Protein AF-A0A177IP67-F1 (afdb_monomer_lite)

Sequence (99 aa):
MTYSAHAQSTLTDTSWWDSTFKIGLIIAIILGLFIGQGIMGKMGGAIIVVVVWCLIYWPLFFIGGIIGTAAESYADNQSEQTEIPTHSDPAFMPSYESP

Radius of gyration: 28.3 Å; chains: 1; bounding box: 76×19×83 Å

Foldseek 3Di:
DDPPPDVQPCLNPPVNLVVVLVVLLVVLLVQQLVQADDPVSSVVRSVVSNVVSVVVSVVVNVVSNVVSVVVVVVVVVVVVVVPDPPPPPPDDDPDDDDD

Structure (mmCIF, N/CA/C/O backbone):
data_AF-A0A177IP67-F1
#
_entry.id   AF-A0A177IP67-F1
#
loop_
_atom_site.group_PDB
_atom_site.id
_atom_site.type_symbol
_atom_site.label_atom_id
_atom_site.label_alt_id
_atom_site.label_comp_id
_atom_site.label_asym_id
_atom_site.label_entity_id
_atom_site.label_seq_id
_atom_site.pdbx_PDB_ins_code
_atom_site.Cartn_x
_atom_site.Cartn_y
_atom_site.Cartn_z
_atom_site.occupancy
_atom_site.B_iso_or_equiv
_atom_site.auth_seq_id
_atom_site.auth_comp_id
_atom_site.auth_asym_id
_atom_site.auth_atom_id
_atom_site.pdbx_PDB_model_num
ATOM 1 N N . MET A 1 1 ? 33.936 -12.514 -15.181 1.00 40.25 1 MET A N 1
ATOM 2 C CA . MET A 1 1 ? 32.562 -12.216 -14.728 1.00 40.25 1 MET A CA 1
ATOM 3 C C . MET A 1 1 ? 32.469 -10.715 -14.554 1.00 40.25 1 MET A C 1
ATOM 5 O O . MET A 1 1 ? 32.775 -10.185 -13.495 1.00 40.25 1 MET A O 1
ATOM 9 N N . THR A 1 2 ? 32.215 -10.031 -15.660 1.00 38.09 2 THR A N 1
ATOM 10 C CA . THR A 1 2 ? 32.116 -8.577 -15.752 1.00 38.09 2 THR A CA 1
ATOM 11 C C . THR A 1 2 ? 30.689 -8.204 -15.375 1.00 38.09 2 THR A C 1
ATOM 13 O O . THR A 1 2 ? 29.753 -8.539 -16.091 1.00 38.09 2 THR A O 1
ATOM 16 N N . TYR A 1 3 ? 30.522 -7.575 -14.214 1.00 45.66 3 TYR A N 1
ATOM 17 C CA . TYR A 1 3 ? 29.266 -6.959 -13.804 1.00 45.66 3 TYR A CA 1
ATOM 18 C C . TYR A 1 3 ? 29.075 -5.685 -14.636 1.00 45.66 3 TYR A C 1
ATOM 20 O O . TYR A 1 3 ? 29.461 -4.600 -14.208 1.00 45.66 3 TYR A O 1
ATOM 28 N N . SER A 1 4 ? 28.526 -5.799 -15.847 1.00 46.03 4 SER A N 1
ATOM 29 C CA . SER A 1 4 ? 27.881 -4.653 -16.485 1.00 46.03 4 SER A CA 1
ATOM 30 C C . SER A 1 4 ? 26.561 -4.464 -15.755 1.00 46.03 4 SER A C 1
ATOM 32 O O . SER A 1 4 ? 25.599 -5.194 -15.985 1.00 46.03 4 SER A O 1
ATOM 34 N N . ALA A 1 5 ? 26.583 -3.558 -14.779 1.00 45.72 5 ALA A N 1
ATOM 35 C CA . ALA A 1 5 ? 25.415 -3.100 -14.061 1.00 45.72 5 ALA A CA 1
ATOM 36 C C . ALA A 1 5 ? 24.390 -2.603 -15.085 1.00 45.72 5 ALA A C 1
ATOM 38 O O . ALA A 1 5 ? 24.461 -1.466 -15.546 1.00 45.72 5 ALA A O 1
ATOM 39 N N . HIS A 1 6 ? 23.457 -3.484 -15.455 1.00 46.16 6 HIS A N 1
ATOM 40 C CA . HIS A 1 6 ? 22.161 -3.066 -15.946 1.00 46.16 6 HIS A CA 1
ATOM 41 C C . HIS A 1 6 ? 21.682 -2.031 -14.936 1.00 46.16 6 HIS A C 1
ATOM 43 O O . HIS A 1 6 ? 21.515 -2.340 -13.754 1.00 46.16 6 HIS A O 1
ATOM 49 N N . ALA A 1 7 ? 21.514 -0.794 -15.390 1.00 47.53 7 ALA A N 1
ATOM 50 C CA . ALA A 1 7 ? 20.645 0.157 -14.732 1.00 47.53 7 ALA A CA 1
ATOM 51 C C . ALA A 1 7 ? 19.230 -0.425 -14.837 1.00 47.53 7 ALA A C 1
ATOM 53 O O . ALA A 1 7 ? 18.433 -0.006 -15.669 1.00 47.53 7 ALA A O 1
ATOM 54 N N . GLN A 1 8 ? 18.968 -1.481 -14.065 1.00 48.16 8 GLN A N 1
ATOM 55 C CA . GLN A 1 8 ? 17.649 -2.038 -13.879 1.00 48.16 8 GLN A CA 1
ATOM 56 C C . GLN A 1 8 ? 16.878 -0.896 -13.239 1.00 48.16 8 GLN A C 1
ATOM 58 O O . GLN A 1 8 ? 17.207 -0.432 -12.143 1.00 48.16 8 GLN A O 1
ATOM 63 N N . SER A 1 9 ? 16.008 -0.287 -14.040 1.00 54.06 9 SER A N 1
ATOM 64 C CA . SER A 1 9 ? 15.300 0.908 -13.629 1.00 54.06 9 SER A CA 1
ATOM 65 C C . SER A 1 9 ? 14.543 0.544 -12.362 1.00 54.06 9 SER A C 1
ATOM 67 O O . SER A 1 9 ? 13.811 -0.440 -12.326 1.00 54.06 9 SER A O 1
ATOM 69 N N . THR A 1 10 ? 14.684 1.340 -11.305 1.00 56.62 10 THR A N 1
ATOM 70 C CA . THR A 1 10 ? 13.957 1.132 -10.039 1.00 56.62 10 THR A CA 1
ATOM 71 C C . THR A 1 10 ? 12.437 1.023 -10.261 1.00 56.62 10 THR A C 1
ATOM 73 O O . THR A 1 10 ? 11.707 0.498 -9.427 1.00 56.62 10 THR A O 1
ATOM 76 N N . LEU A 1 11 ? 11.965 1.498 -11.419 1.00 56.25 11 LEU A N 1
ATOM 77 C CA . LEU A 1 11 ? 10.589 1.437 -11.895 1.00 56.25 11 LEU A CA 1
ATOM 78 C C . LEU A 1 11 ? 10.164 0.064 -12.452 1.00 56.25 11 LEU A C 1
ATOM 80 O O . LEU A 1 11 ? 8.968 -0.221 -12.421 1.00 56.25 11 LEU A O 1
ATOM 84 N N . THR A 1 12 ? 11.083 -0.785 -12.922 1.00 56.59 12 THR A N 1
ATOM 85 C CA . THR A 1 12 ? 10.816 -2.174 -13.353 1.00 56.59 12 THR A CA 1
ATOM 86 C C . THR A 1 12 ? 11.189 -3.216 -12.299 1.00 56.59 12 THR A C 1
ATOM 88 O O . THR A 1 12 ? 10.723 -4.355 -12.369 1.00 56.59 12 THR A O 1
ATOM 91 N N . ASP A 1 13 ? 11.939 -2.827 -11.265 1.00 67.00 13 ASP A N 1
ATOM 92 C CA . ASP A 1 13 ? 12.272 -3.696 -10.138 1.00 67.00 13 ASP A CA 1
ATOM 93 C C . ASP A 1 13 ? 11.041 -4.070 -9.302 1.00 67.00 13 ASP A C 1
ATOM 95 O O . ASP A 1 13 ? 10.591 -3.346 -8.406 1.00 67.00 13 ASP A O 1
ATOM 99 N N . THR A 1 14 ? 10.525 -5.277 -9.531 1.00 67.44 14 THR A N 1
ATOM 100 C CA . THR A 1 14 ? 9.412 -5.850 -8.759 1.00 67.44 14 THR A CA 1
ATOM 101 C C . THR A 1 14 ? 9.709 -5.917 -7.259 1.00 67.44 14 THR A C 1
ATOM 103 O O . THR A 1 14 ? 8.792 -5.809 -6.449 1.00 67.44 14 THR A O 1
ATOM 106 N N . SER A 1 15 ? 10.980 -6.053 -6.867 1.00 76.25 15 SER A N 1
ATOM 107 C CA . SER A 1 15 ? 11.422 -6.066 -5.463 1.00 76.25 15 SER A CA 1
ATOM 108 C C . SER A 1 15 ? 11.299 -4.696 -4.780 1.00 76.25 15 SER A C 1
ATOM 110 O O . SER A 1 15 ? 10.995 -4.625 -3.583 1.00 76.25 15 SER A O 1
ATOM 112 N N . TRP A 1 16 ? 11.492 -3.605 -5.529 1.00 78.50 16 TRP A N 1
ATOM 113 C CA . TRP A 1 16 ? 11.325 -2.238 -5.037 1.00 78.50 16 TRP A CA 1
ATOM 114 C C . TRP A 1 16 ? 9.845 -1.903 -4.848 1.00 78.50 16 TRP A C 1
ATOM 116 O O . TRP A 1 16 ? 9.447 -1.394 -3.794 1.00 78.50 16 TRP A O 1
ATOM 126 N N . TRP A 1 17 ? 9.014 -2.262 -5.828 1.00 82.12 17 TRP A N 1
ATOM 127 C CA . TRP A 1 17 ? 7.563 -2.122 -5.734 1.00 82.12 17 TRP A CA 1
ATOM 128 C C . TRP A 1 17 ? 6.984 -2.951 -4.583 1.00 82.12 17 TRP A C 1
ATOM 130 O O . TRP A 1 17 ? 6.208 -2.411 -3.791 1.00 82.12 17 TRP A O 1
ATOM 140 N N . ASP A 1 18 ? 7.409 -4.207 -4.423 1.00 82.06 18 ASP A N 1
ATOM 141 C CA . ASP A 1 18 ? 7.006 -5.075 -3.308 1.00 82.06 18 ASP A CA 1
ATOM 142 C C . ASP A 1 18 ? 7.406 -4.485 -1.943 1.00 82.06 18 ASP A C 1
ATOM 144 O O . ASP A 1 18 ? 6.594 -4.428 -1.014 1.00 82.06 18 ASP A O 1
ATOM 148 N N . SER A 1 19 ? 8.625 -3.952 -1.827 1.00 84.75 19 SER A N 1
ATOM 149 C CA . SER A 1 19 ? 9.081 -3.283 -0.601 1.00 84.75 19 SER A CA 1
ATOM 150 C C . SER A 1 19 ? 8.264 -2.023 -0.298 1.00 84.75 19 SER A C 1
ATOM 152 O O . SER A 1 19 ? 7.835 -1.816 0.840 1.00 84.75 19 SER A O 1
ATOM 154 N N . THR A 1 20 ? 7.983 -1.211 -1.318 1.00 87.06 20 THR A N 1
ATOM 155 C CA . THR A 1 20 ? 7.163 0.005 -1.200 1.00 87.06 20 THR A CA 1
ATOM 156 C C . THR A 1 20 ? 5.732 -0.326 -0.783 1.00 87.06 20 THR A C 1
ATOM 158 O O . THR A 1 20 ? 5.165 0.350 0.081 1.00 87.06 20 THR A O 1
ATOM 161 N N . PHE A 1 21 ? 5.162 -1.407 -1.324 1.00 88.38 21 PHE A N 1
ATOM 162 C CA . PHE A 1 21 ? 3.846 -1.893 -0.924 1.00 88.38 21 PHE A CA 1
ATOM 163 C C . PHE A 1 21 ? 3.820 -2.288 0.552 1.00 88.38 21 PHE A C 1
ATOM 165 O O . PHE A 1 21 ? 2.950 -1.827 1.290 1.00 88.38 21 PHE A O 1
ATOM 172 N N . LYS A 1 22 ? 4.793 -3.093 0.998 1.00 88.44 22 LYS A N 1
ATOM 173 C CA . LYS A 1 22 ? 4.901 -3.554 2.392 1.00 88.44 22 LYS A CA 1
ATOM 174 C C . LYS A 1 22 ? 5.042 -2.392 3.371 1.00 88.44 22 LYS A C 1
ATOM 176 O O . LYS A 1 22 ? 4.327 -2.349 4.370 1.00 88.44 22 LYS A O 1
ATOM 181 N N . ILE A 1 23 ? 5.923 -1.437 3.073 1.00 91.56 23 ILE A N 1
ATOM 182 C CA . ILE A 1 23 ? 6.132 -0.248 3.911 1.00 91.56 23 ILE A CA 1
ATOM 183 C C . ILE A 1 23 ? 4.847 0.583 3.984 1.00 91.56 23 ILE A C 1
ATOM 185 O O . ILE A 1 23 ? 4.395 0.925 5.078 1.00 91.56 23 ILE A O 1
ATOM 189 N N . GLY A 1 24 ? 4.223 0.861 2.839 1.00 89.19 24 GLY A N 1
ATOM 190 C CA . GLY A 1 24 ? 2.977 1.622 2.793 1.00 89.19 24 GLY A CA 1
ATOM 191 C C . GLY A 1 24 ? 1.817 0.925 3.505 1.00 89.19 24 GLY A C 1
ATOM 192 O O . GLY A 1 24 ? 1.050 1.579 4.208 1.00 89.19 24 GLY A O 1
ATOM 193 N N . LEU A 1 25 ? 1.738 -0.404 3.423 1.00 91.69 25 LEU A N 1
ATOM 194 C CA . LEU A 1 25 ? 0.727 -1.204 4.112 1.00 91.69 25 LEU A CA 1
ATOM 195 C C . LEU A 1 25 ? 0.893 -1.142 5.637 1.00 91.69 25 LEU A C 1
ATOM 197 O O . LEU A 1 25 ? -0.096 -0.987 6.352 1.00 91.69 25 LEU A O 1
ATOM 201 N N . ILE A 1 26 ? 2.128 -1.182 6.147 1.00 92.00 26 ILE A N 1
ATOM 202 C CA . ILE A 1 26 ? 2.403 -0.999 7.581 1.00 92.00 26 ILE A CA 1
ATOM 203 C C . IL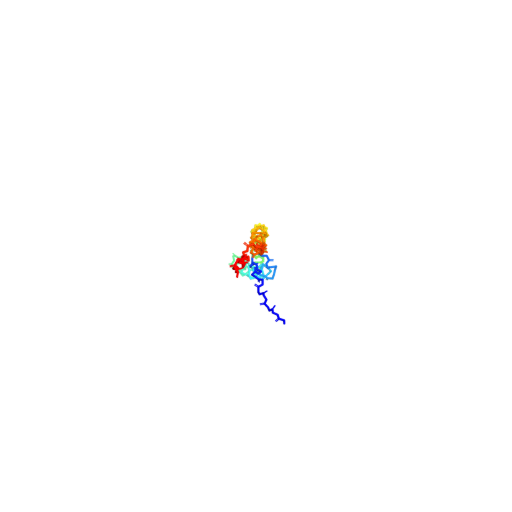E A 1 26 ? 1.943 0.391 8.041 1.00 92.00 26 ILE A C 1
ATOM 205 O O . ILE A 1 26 ? 1.251 0.508 9.053 1.00 92.00 26 ILE A O 1
ATOM 209 N N . ILE A 1 27 ? 2.273 1.439 7.282 1.00 91.50 27 ILE A N 1
ATOM 210 C CA . ILE A 1 27 ? 1.874 2.817 7.602 1.00 91.50 27 ILE A CA 1
ATOM 211 C C . ILE A 1 27 ? 0.344 2.962 7.578 1.00 91.50 27 ILE A C 1
ATOM 213 O O . ILE A 1 27 ? -0.231 3.545 8.499 1.00 91.50 27 ILE A O 1
ATOM 217 N N . ALA A 1 28 ? -0.321 2.391 6.571 1.00 89.19 28 ALA A N 1
ATOM 218 C CA . ALA A 1 28 ? -1.775 2.399 6.430 1.00 89.19 28 ALA A CA 1
ATOM 219 C C . ALA A 1 28 ? -2.477 1.720 7.618 1.00 89.19 28 ALA A C 1
ATOM 221 O O . ALA A 1 28 ? -3.437 2.267 8.166 1.00 89.19 28 ALA A O 1
ATOM 222 N N . ILE A 1 29 ? -1.968 0.565 8.062 1.00 89.56 29 ILE A N 1
ATOM 223 C CA . ILE A 1 29 ? -2.488 -0.139 9.242 1.00 89.56 29 ILE A CA 1
ATOM 224 C C . ILE A 1 29 ? -2.336 0.731 10.490 1.00 89.56 29 ILE A C 1
ATOM 226 O O . ILE A 1 29 ? -3.305 0.907 11.228 1.00 89.56 29 ILE A O 1
ATOM 230 N N . ILE A 1 30 ? -1.149 1.300 10.721 1.00 88.94 30 ILE A N 1
ATOM 231 C CA . ILE A 1 30 ? -0.892 2.148 11.890 1.00 88.94 30 ILE A CA 1
ATOM 232 C C . ILE A 1 30 ? -1.855 3.341 11.889 1.00 88.94 30 ILE A C 1
ATOM 234 O O . ILE A 1 30 ? -2.555 3.551 12.878 1.00 88.94 30 ILE A O 1
ATOM 238 N N . LEU A 1 31 ? -1.962 4.067 10.773 1.00 88.06 31 LEU A N 1
ATOM 239 C CA . LEU A 1 31 ? -2.872 5.208 10.633 1.00 88.06 31 LEU A CA 1
ATOM 240 C C . LEU A 1 31 ? -4.328 4.827 10.911 1.00 88.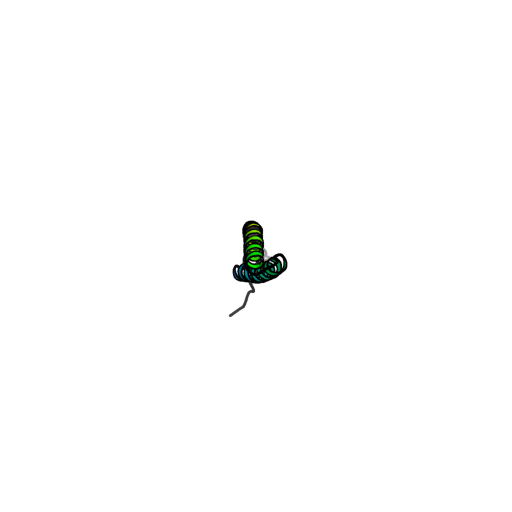06 31 LEU A C 1
ATOM 242 O O . LEU A 1 31 ? -5.003 5.505 11.685 1.00 88.06 31 LEU A O 1
ATOM 246 N N . GLY A 1 32 ? -4.814 3.728 10.338 1.00 85.06 32 GLY A N 1
ATOM 247 C CA . GLY A 1 32 ? -6.197 3.313 10.550 1.00 85.06 32 GLY A CA 1
ATOM 248 C C . GLY A 1 32 ? -6.493 2.846 11.981 1.00 85.06 32 GLY A C 1
ATOM 249 O O . GLY A 1 32 ? -7.602 3.068 12.474 1.00 85.06 32 GLY A O 1
ATOM 250 N N . LEU A 1 33 ? -5.499 2.311 12.699 1.00 86.00 33 LEU A N 1
ATOM 251 C CA . LEU A 1 33 ? -5.612 1.999 14.129 1.00 86.00 33 LEU A CA 1
ATOM 252 C C . LEU A 1 33 ? -5.675 3.250 15.025 1.00 86.00 33 LEU A C 1
ATOM 254 O O . LEU A 1 33 ? -6.158 3.150 16.155 1.00 86.00 33 LEU A O 1
ATOM 258 N N . PHE A 1 34 ? -5.211 4.413 14.556 1.00 84.50 34 PHE A N 1
ATOM 259 C CA . PHE A 1 34 ? -5.279 5.678 15.301 1.00 84.50 34 PHE A CA 1
ATOM 260 C C . PHE A 1 34 ? -6.597 6.443 15.103 1.00 84.50 34 PHE A C 1
ATOM 262 O O . PHE A 1 34 ? -6.924 7.297 15.923 1.00 84.50 34 PHE A O 1
ATOM 269 N N . ILE A 1 35 ? -7.373 6.125 14.063 1.00 79.38 35 ILE A N 1
ATOM 270 C CA . ILE A 1 35 ? -8.619 6.836 13.722 1.00 79.38 35 ILE A CA 1
ATOM 271 C C . ILE A 1 35 ? -9.816 6.362 14.569 1.00 79.38 35 ILE A C 1
ATOM 273 O O . ILE A 1 35 ? -10.722 7.139 14.862 1.00 79.38 35 ILE A O 1
ATOM 277 N N . GLY A 1 36 ? -9.841 5.092 14.981 1.00 69.44 36 GLY A N 1
ATOM 278 C CA . GLY A 1 36 ? -10.982 4.503 15.686 1.00 69.44 36 GLY A CA 1
ATOM 279 C C . GLY A 1 36 ? -10.921 4.605 17.216 1.00 69.44 36 GLY A C 1
ATOM 280 O O . GLY A 1 36 ? -9.890 4.324 17.828 1.00 69.44 36 GLY A O 1
ATOM 281 N N . GLN A 1 37 ? -12.059 4.902 17.856 1.00 74.50 37 GLN A N 1
ATOM 282 C CA . GLN A 1 37 ? -12.256 4.665 19.292 1.00 74.50 37 GLN A CA 1
ATOM 283 C C . GLN A 1 37 ? -12.864 3.274 19.533 1.00 74.50 37 GLN A C 1
ATOM 285 O O . GLN A 1 37 ? -13.814 2.867 18.867 1.00 74.50 37 GLN A O 1
ATOM 290 N N . GLY A 1 38 ? -12.299 2.531 20.491 1.00 75.81 38 GLY A N 1
ATOM 291 C CA . GLY A 1 38 ? -12.664 1.135 20.763 1.00 75.81 38 GLY A CA 1
ATOM 292 C C . GLY A 1 38 ? -12.066 0.130 19.765 1.00 75.81 38 GLY A C 1
ATOM 293 O O . GLY A 1 38 ? -11.663 0.482 18.659 1.00 75.81 38 GLY A O 1
ATOM 294 N N . ILE A 1 39 ? -11.993 -1.148 20.156 1.00 79.12 39 ILE A N 1
ATOM 295 C CA . ILE A 1 39 ? -11.355 -2.218 19.356 1.00 79.12 39 ILE A CA 1
ATOM 296 C C . ILE A 1 39 ? -12.025 -2.362 17.980 1.00 79.12 39 ILE A C 1
ATOM 298 O O . ILE A 1 39 ? -11.347 -2.444 16.959 1.00 79.12 39 ILE A O 1
ATOM 302 N N . MET A 1 40 ? -13.358 -2.312 17.948 1.00 77.75 40 MET A N 1
ATOM 303 C CA . MET A 1 40 ? -14.143 -2.472 16.723 1.00 77.75 40 MET A CA 1
ATOM 304 C C . MET A 1 40 ? -13.982 -1.276 15.767 1.00 77.75 40 MET A C 1
ATOM 306 O O . MET A 1 40 ? -13.858 -1.465 14.559 1.00 77.75 40 MET A O 1
ATOM 310 N N . GLY A 1 41 ? -13.882 -0.052 16.303 1.00 78.81 41 GLY A N 1
ATOM 311 C CA . GLY A 1 41 ? -13.608 1.153 15.515 1.00 78.81 41 GLY A CA 1
ATOM 312 C C . GLY A 1 41 ? -12.186 1.180 14.952 1.00 78.81 41 GLY A C 1
ATOM 313 O O . GLY A 1 41 ? -11.989 1.565 13.802 1.00 78.81 41 GLY A O 1
ATOM 314 N N . LYS A 1 42 ? -11.194 0.721 15.727 1.00 83.81 42 LYS A N 1
ATOM 315 C CA . LYS A 1 42 ? -9.794 0.625 15.281 1.00 83.81 42 LYS A CA 1
ATOM 316 C C . LYS A 1 42 ? -9.612 -0.371 14.143 1.00 83.81 42 LYS A C 1
ATOM 318 O O . LYS A 1 42 ? -8.921 -0.070 13.175 1.00 83.81 42 LYS A O 1
ATOM 323 N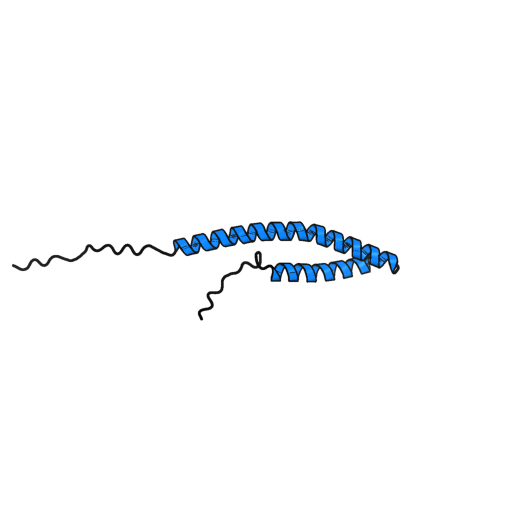 N . MET A 1 43 ? -10.253 -1.536 14.240 1.00 83.88 43 MET A N 1
ATOM 324 C CA . MET A 1 43 ? -10.225 -2.519 13.157 1.00 83.88 43 MET A CA 1
ATOM 325 C C . MET A 1 43 ? -10.923 -1.994 11.900 1.00 83.88 43 MET A C 1
ATOM 327 O O . MET A 1 43 ? -10.375 -2.132 10.810 1.00 83.88 43 MET A O 1
ATOM 331 N N . GLY A 1 44 ? -12.081 -1.340 12.043 1.00 85.69 44 GLY A N 1
ATOM 332 C CA . GLY A 1 44 ? -12.774 -0.714 10.913 1.00 85.69 44 GLY A CA 1
ATOM 333 C C . GLY A 1 44 ? -11.925 0.360 10.226 1.00 85.69 44 GLY A C 1
ATOM 334 O O . GLY A 1 44 ? -11.778 0.339 9.006 1.00 85.69 44 GLY A O 1
ATOM 335 N N . GLY A 1 45 ? -11.300 1.246 11.007 1.00 85.75 45 GLY A N 1
ATOM 336 C CA . GLY A 1 45 ? -10.393 2.277 10.497 1.00 85.75 45 GLY A CA 1
ATOM 337 C C . GLY A 1 45 ? -9.179 1.693 9.773 1.00 85.75 45 GLY A C 1
ATOM 338 O O . GLY A 1 45 ? -8.874 2.117 8.661 1.00 85.75 45 GLY A O 1
ATOM 339 N N . ALA A 1 46 ? -8.529 0.677 10.349 1.00 86.81 46 ALA A N 1
ATOM 340 C CA . ALA A 1 46 ? -7.414 -0.036 9.719 1.00 86.81 46 ALA A CA 1
ATOM 341 C C . ALA A 1 46 ? -7.802 -0.636 8.364 1.00 86.81 46 ALA A C 1
ATOM 343 O O . ALA A 1 46 ? -7.096 -0.426 7.381 1.00 86.81 46 ALA A O 1
ATOM 344 N N . ILE A 1 47 ? -8.945 -1.320 8.286 1.00 88.62 47 ILE A N 1
ATOM 345 C CA . ILE A 1 47 ? -9.416 -1.933 7.038 1.00 88.62 47 ILE A CA 1
ATOM 346 C C . ILE A 1 47 ? -9.684 -0.861 5.977 1.00 88.62 47 ILE A C 1
ATOM 348 O O . ILE A 1 47 ? -9.222 -1.002 4.847 1.00 88.62 47 ILE A O 1
ATOM 352 N N . ILE A 1 48 ? -10.377 0.225 6.330 1.00 89.81 48 ILE A N 1
ATOM 353 C CA . ILE A 1 48 ? -10.697 1.302 5.382 1.00 89.81 48 ILE A CA 1
ATOM 354 C C . ILE A 1 48 ? -9.416 1.936 4.830 1.00 89.81 48 ILE A C 1
ATOM 356 O O . ILE A 1 48 ? -9.282 2.085 3.616 1.00 89.81 48 ILE A O 1
ATOM 360 N N . VAL A 1 49 ? -8.455 2.269 5.694 1.00 90.62 49 VAL A N 1
ATOM 361 C CA . VAL A 1 49 ? -7.201 2.909 5.267 1.00 90.62 49 VAL A CA 1
ATOM 362 C C . VAL A 1 49 ? -6.353 1.963 4.412 1.00 90.62 49 VAL A C 1
ATOM 364 O O . VAL A 1 49 ? -5.785 2.397 3.411 1.00 90.62 49 VAL A O 1
ATOM 367 N N . VAL A 1 50 ? -6.315 0.667 4.736 1.00 90.94 50 VAL A N 1
ATOM 368 C CA . VAL A 1 50 ? -5.633 -0.345 3.911 1.00 90.94 50 VAL A CA 1
ATOM 369 C C . VAL A 1 50 ? -6.291 -0.482 2.538 1.00 90.94 50 VAL A C 1
ATOM 371 O O . VAL A 1 50 ? -5.587 -0.514 1.532 1.00 90.94 50 VAL A O 1
ATOM 374 N N . VAL A 1 51 ? -7.624 -0.514 2.464 1.00 92.00 51 VAL A N 1
ATOM 375 C CA . VAL A 1 51 ? -8.345 -0.575 1.181 1.00 92.00 51 VAL A CA 1
ATOM 376 C C . VAL A 1 51 ? -8.040 0.657 0.329 1.00 92.00 51 VAL A C 1
ATOM 378 O O . VAL A 1 51 ? -7.737 0.519 -0.855 1.00 92.00 51 VAL A O 1
ATOM 381 N N . VAL A 1 52 ? -8.052 1.851 0.926 1.00 92.56 52 VAL A N 1
ATOM 382 C CA . VAL A 1 52 ? -7.688 3.095 0.229 1.00 92.56 52 VAL A CA 1
ATOM 383 C C . VAL A 1 52 ? -6.241 3.046 -0.267 1.00 92.56 52 VAL A C 1
ATOM 385 O O . VAL A 1 52 ? -5.987 3.392 -1.419 1.00 92.56 52 VAL A O 1
ATOM 388 N N . TRP A 1 53 ? -5.301 2.562 0.551 1.00 92.69 53 TRP A N 1
ATOM 389 C CA . TRP A 1 53 ? -3.909 2.380 0.135 1.00 92.69 53 TRP A CA 1
ATOM 390 C C . TRP A 1 53 ? -3.789 1.437 -1.067 1.00 92.69 53 TRP A C 1
ATOM 392 O O . TRP A 1 53 ? -3.127 1.783 -2.043 1.00 92.69 53 TRP A O 1
ATOM 402 N N . CYS A 1 54 ? -4.480 0.294 -1.052 1.00 90.75 54 CYS A N 1
ATOM 403 C CA . CYS A 1 54 ? -4.491 -0.642 -2.178 1.00 90.75 54 CYS A CA 1
ATOM 404 C C . CYS A 1 54 ? -5.046 -0.003 -3.463 1.00 90.75 54 CYS A C 1
ATOM 406 O O . CYS A 1 54 ? -4.481 -0.207 -4.538 1.00 90.75 54 CYS A O 1
ATOM 408 N N . LEU A 1 55 ? -6.113 0.799 -3.356 1.00 91.56 55 LEU A N 1
ATOM 409 C CA . LEU A 1 55 ? -6.713 1.498 -4.498 1.00 91.56 55 LEU A CA 1
ATOM 410 C C . LEU A 1 55 ? -5.803 2.582 -5.090 1.00 91.56 55 LEU A C 1
ATOM 412 O O . LEU A 1 55 ? -5.881 2.837 -6.288 1.00 91.56 55 LEU A O 1
ATOM 416 N N . ILE A 1 56 ? -4.945 3.209 -4.281 1.00 90.62 56 ILE A N 1
ATOM 417 C CA . ILE A 1 56 ? -3.961 4.203 -4.744 1.00 90.62 56 ILE A CA 1
ATOM 418 C C . ILE A 1 56 ? -2.714 3.515 -5.306 1.00 90.62 56 ILE A C 1
ATOM 420 O O . ILE A 1 56 ? -2.172 3.940 -6.325 1.00 90.62 56 ILE A O 1
ATOM 424 N N . TYR A 1 57 ? -2.258 2.447 -4.655 1.00 88.19 57 TYR A N 1
ATOM 425 C CA . TYR A 1 57 ? -1.047 1.735 -5.042 1.00 88.19 57 TYR A CA 1
ATOM 426 C 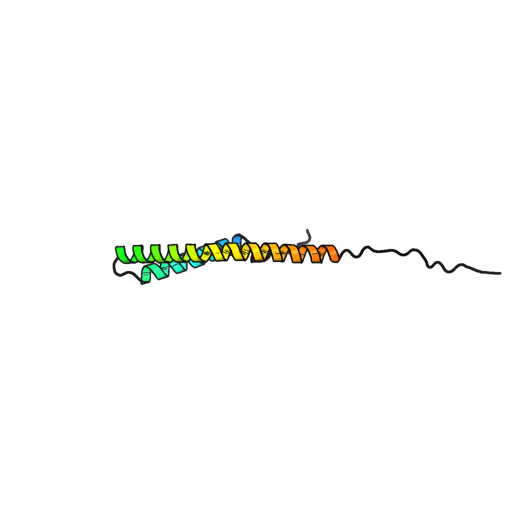C . TYR A 1 57 ? -1.194 1.052 -6.407 1.00 88.19 57 TYR A C 1
ATOM 428 O O . TYR A 1 57 ? -0.272 1.097 -7.216 1.00 88.19 57 TYR A O 1
ATOM 436 N N . TRP A 1 58 ? -2.363 0.473 -6.695 1.00 87.38 58 TRP A N 1
ATOM 437 C CA . TRP A 1 58 ? -2.623 -0.226 -7.955 1.00 87.38 58 TRP A CA 1
ATOM 438 C C . TRP A 1 58 ? -2.363 0.623 -9.220 1.00 87.38 58 TRP A C 1
ATOM 440 O O . TRP A 1 58 ? -1.567 0.201 -10.062 1.00 87.38 58 TRP A O 1
ATOM 450 N N . PRO A 1 59 ? -2.966 1.819 -9.394 1.00 87.50 59 PRO A N 1
ATOM 451 C CA . PRO A 1 59 ? -2.673 2.669 -10.546 1.00 87.50 59 PRO A CA 1
ATOM 452 C C . PRO A 1 59 ? -1.233 3.196 -10.537 1.00 87.50 59 PRO A C 1
ATOM 454 O O . PRO A 1 59 ? -0.649 3.347 -11.608 1.00 87.50 59 PRO A O 1
ATOM 457 N N . LEU A 1 60 ? -0.633 3.432 -9.363 1.00 85.62 60 LEU A N 1
ATOM 458 C CA . LEU A 1 60 ? 0.772 3.842 -9.254 1.00 85.62 60 LEU A CA 1
ATOM 459 C C . LEU A 1 60 ? 1.721 2.779 -9.819 1.00 85.62 60 LEU A C 1
ATOM 461 O O . LEU A 1 60 ? 2.599 3.105 -10.616 1.00 85.62 60 LEU A O 1
ATOM 465 N N . PHE A 1 61 ? 1.510 1.518 -9.437 1.00 82.50 61 PHE A N 1
ATOM 466 C CA . PHE A 1 61 ? 2.277 0.377 -9.931 1.00 82.50 61 PHE A CA 1
ATOM 467 C C . PHE A 1 61 ? 2.133 0.223 -11.449 1.00 82.50 61 PHE A C 1
ATOM 469 O O . PHE A 1 61 ? 3.121 0.047 -12.159 1.00 82.50 61 PHE A O 1
ATOM 476 N N . PHE A 1 62 ? 0.908 0.361 -11.965 1.00 83.62 62 PHE A N 1
ATOM 477 C CA . PHE A 1 62 ? 0.638 0.259 -13.398 1.00 83.62 62 PHE A CA 1
ATOM 478 C C . PHE A 1 62 ? 1.351 1.350 -14.213 1.00 83.62 62 PHE A C 1
ATOM 480 O O . PHE A 1 62 ? 2.004 1.052 -15.213 1.00 83.62 62 PHE A O 1
ATOM 487 N N . ILE A 1 63 ? 1.275 2.610 -13.770 1.00 83.75 63 ILE A N 1
ATOM 488 C CA . ILE A 1 63 ? 1.960 3.733 -14.429 1.00 83.75 63 ILE A CA 1
ATOM 489 C C . ILE A 1 63 ? 3.481 3.557 -14.346 1.00 83.75 63 ILE A C 1
ATOM 491 O O . ILE A 1 63 ? 4.178 3.759 -15.341 1.00 83.75 63 ILE A O 1
ATOM 495 N N . GLY A 1 64 ? 3.991 3.134 -13.188 1.00 78.25 64 GLY A N 1
ATOM 496 C CA . GLY A 1 64 ? 5.402 2.822 -12.987 1.00 78.25 64 GLY A CA 1
ATOM 497 C C . GLY A 1 64 ? 5.932 1.771 -13.961 1.00 78.25 64 GLY A C 1
ATOM 498 O O . GLY A 1 64 ? 6.978 1.983 -14.570 1.00 78.25 64 GLY A O 1
ATOM 499 N N . GLY A 1 65 ? 5.173 0.693 -14.177 1.00 77.38 65 GLY A N 1
ATOM 500 C CA . GLY A 1 65 ? 5.527 -0.357 -15.135 1.00 77.38 65 GLY A CA 1
ATOM 501 C C . GLY A 1 65 ? 5.549 0.121 -16.592 1.00 77.38 65 GLY A C 1
ATOM 502 O O . GLY A 1 65 ? 6.470 -0.218 -17.337 1.00 77.38 65 GLY A O 1
ATOM 503 N N . ILE A 1 66 ? 4.590 0.955 -17.009 1.00 80.12 66 ILE A N 1
ATOM 504 C CA . ILE A 1 66 ? 4.578 1.521 -18.373 1.00 80.12 66 ILE A CA 1
ATOM 505 C C . ILE A 1 66 ? 5.780 2.448 -18.595 1.00 80.12 66 ILE A C 1
ATOM 507 O O . ILE A 1 66 ? 6.447 2.362 -19.623 1.00 80.12 66 ILE A O 1
ATOM 511 N N . ILE A 1 67 ? 6.086 3.323 -17.633 1.00 79.50 67 ILE A N 1
ATOM 512 C CA . ILE A 1 67 ? 7.237 4.232 -17.746 1.00 79.50 67 ILE A CA 1
ATOM 513 C C . ILE A 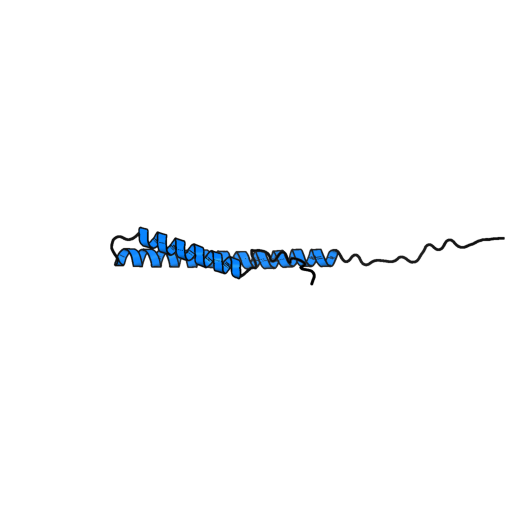1 67 ? 8.549 3.440 -17.722 1.00 79.50 67 ILE A C 1
ATOM 515 O O . ILE A 1 67 ? 9.454 3.746 -18.493 1.00 79.50 67 ILE A O 1
ATOM 519 N N . GLY A 1 68 ? 8.645 2.416 -16.873 1.00 73.00 68 GLY A N 1
ATOM 520 C CA . GLY A 1 68 ? 9.816 1.548 -16.781 1.00 73.00 68 GLY A CA 1
ATOM 521 C C . GLY A 1 68 ? 10.111 0.816 -18.092 1.00 73.00 68 GLY A C 1
ATOM 522 O O . GLY A 1 68 ? 11.224 0.906 -18.597 1.00 73.00 68 GLY A O 1
ATOM 523 N N . THR A 1 69 ? 9.099 0.181 -18.689 1.00 73.50 69 THR A N 1
ATOM 524 C CA . THR A 1 69 ? 9.240 -0.513 -19.986 1.00 73.50 69 THR A CA 1
ATOM 525 C C . THR A 1 69 ? 9.571 0.441 -21.135 1.00 73.50 69 THR A C 1
ATOM 527 O O . THR A 1 69 ? 10.404 0.123 -21.983 1.00 73.50 69 THR A O 1
ATOM 530 N N . ALA A 1 70 ? 8.981 1.641 -21.152 1.00 72.88 70 ALA A N 1
ATOM 531 C CA . ALA A 1 70 ? 9.351 2.669 -22.121 1.00 72.88 70 ALA A CA 1
ATOM 532 C C . ALA A 1 70 ? 10.814 3.108 -21.937 1.00 72.88 70 ALA A C 1
ATOM 534 O O . ALA A 1 70 ? 11.555 3.186 -22.914 1.00 72.88 70 ALA A O 1
ATOM 535 N N . ALA A 1 71 ? 11.251 3.354 -20.699 1.00 72.00 71 ALA A N 1
ATOM 536 C CA . ALA A 1 71 ? 12.622 3.754 -20.388 1.00 72.00 71 ALA A CA 1
ATOM 537 C C . ALA A 1 71 ? 13.651 2.678 -20.770 1.00 72.00 71 ALA A C 1
ATOM 539 O O . ALA A 1 71 ? 14.692 3.016 -21.329 1.00 72.00 71 ALA A O 1
ATOM 540 N N . GLU A 1 72 ? 13.348 1.401 -20.523 1.00 68.62 72 GLU A N 1
ATOM 541 C CA . GLU A 1 72 ? 14.180 0.277 -20.968 1.00 68.62 72 GLU A CA 1
ATOM 542 C C . GLU A 1 72 ? 14.285 0.231 -22.492 1.00 68.62 72 GLU A C 1
ATOM 544 O O . GLU A 1 72 ? 15.387 0.116 -23.016 1.00 68.62 72 GLU A O 1
ATOM 549 N N . SER A 1 73 ? 13.176 0.433 -23.212 1.00 68.56 73 SER A N 1
ATOM 550 C CA . SER A 1 73 ? 13.204 0.505 -24.676 1.00 68.56 73 SER A CA 1
ATOM 551 C C . SER A 1 73 ? 14.086 1.654 -25.182 1.00 68.56 73 SER A C 1
ATOM 553 O O . SER A 1 73 ? 14.863 1.462 -26.113 1.00 68.56 73 SER A O 1
ATOM 555 N N . TYR A 1 74 ? 14.037 2.841 -24.569 1.00 65.81 74 TYR A N 1
ATOM 556 C CA . TYR A 1 74 ? 14.929 3.944 -24.953 1.00 65.81 74 TYR A CA 1
ATOM 557 C C . TYR A 1 74 ? 16.403 3.670 -24.630 1.00 65.81 74 TYR A C 1
ATOM 559 O O . TYR A 1 74 ? 17.269 4.085 -25.399 1.00 65.81 74 TYR A O 1
ATOM 567 N N . ALA A 1 75 ? 16.691 2.986 -23.521 1.00 65.50 75 ALA A N 1
ATOM 568 C CA . ALA A 1 75 ? 18.052 2.607 -23.157 1.00 65.50 75 ALA A CA 1
ATOM 569 C C . ALA A 1 75 ? 18.633 1.572 -24.136 1.00 65.50 75 ALA A C 1
ATOM 571 O O . ALA A 1 75 ? 19.764 1.742 -24.585 1.00 65.50 75 ALA A O 1
ATOM 572 N N . ASP A 1 76 ? 17.842 0.567 -24.520 1.00 63.12 76 ASP A N 1
ATOM 573 C CA . ASP A 1 76 ? 18.273 -0.514 -25.417 1.00 63.12 76 ASP A CA 1
ATOM 574 C C . ASP A 1 76 ? 18.560 0.005 -26.841 1.00 63.12 76 ASP A C 1
ATOM 576 O O . ASP A 1 76 ? 19.609 -0.274 -27.428 1.00 63.12 76 ASP A O 1
ATOM 580 N N . ASN A 1 77 ? 17.696 0.897 -27.347 1.00 60.41 77 ASN A N 1
ATOM 581 C CA . ASN A 1 77 ? 17.893 1.569 -28.638 1.00 60.41 77 ASN A CA 1
ATOM 582 C C . ASN A 1 77 ? 19.146 2.475 -28.667 1.00 60.41 77 ASN A C 1
ATOM 584 O O . ASN A 1 77 ? 19.728 2.684 -29.732 1.00 60.41 77 ASN A O 1
ATOM 588 N N . GLN A 1 78 ? 19.581 3.028 -27.525 1.00 57.81 78 GLN A N 1
ATOM 589 C CA . GLN A 1 78 ? 20.827 3.807 -27.456 1.00 57.81 78 GLN A CA 1
ATOM 590 C C . GLN A 1 78 ? 22.083 2.923 -27.413 1.00 57.81 78 GLN A C 1
ATOM 592 O O . GLN A 1 78 ? 23.120 3.319 -27.957 1.00 57.81 78 GLN A O 1
ATOM 597 N N . SER A 1 79 ? 22.015 1.732 -26.810 1.00 54.22 79 SER A N 1
ATOM 598 C CA . SER A 1 79 ? 23.129 0.775 -26.834 1.00 54.22 79 SER A CA 1
ATOM 599 C C . SER A 1 79 ? 23.376 0.193 -28.226 1.00 54.22 79 SER A C 1
ATOM 601 O O . SER A 1 79 ? 24.535 0.103 -28.629 1.00 54.22 79 SER A O 1
ATOM 603 N N . GLU A 1 80 ? 22.327 -0.117 -28.995 1.00 52.69 80 GLU A N 1
ATOM 604 C CA . GLU A 1 80 ? 22.479 -0.625 -30.370 1.00 52.69 80 GLU A CA 1
ATOM 605 C C . GLU A 1 80 ? 23.048 0.432 -31.334 1.00 52.69 80 GLU A C 1
ATOM 607 O O . GLU A 1 80 ? 23.811 0.106 -32.240 1.00 52.69 80 GLU A O 1
ATOM 612 N N . GLN A 1 81 ? 22.771 1.723 -31.114 1.00 52.62 81 GLN A N 1
ATOM 613 C CA . GLN A 1 81 ? 23.338 2.804 -31.935 1.00 52.62 81 GLN A CA 1
ATOM 614 C C . GLN A 1 81 ? 24.825 3.096 -31.673 1.00 52.62 81 GLN A C 1
ATOM 616 O O . GLN A 1 81 ? 25.436 3.856 -32.428 1.00 52.62 81 GLN A O 1
ATOM 621 N N . THR A 1 82 ? 25.421 2.510 -30.629 1.00 50.12 82 THR A N 1
ATOM 622 C CA . THR A 1 82 ? 26.854 2.674 -30.320 1.00 50.12 82 THR A CA 1
ATOM 623 C C . THR A 1 82 ? 27.731 1.631 -31.029 1.00 50.12 82 THR A C 1
ATOM 625 O O . THR A 1 82 ? 28.952 1.798 -31.088 1.00 50.12 82 THR A O 1
ATOM 628 N N . GLU A 1 83 ? 27.149 0.609 -31.669 1.00 47.22 83 GLU A N 1
ATOM 629 C CA . GLU A 1 83 ? 27.863 -0.195 -32.666 1.00 47.22 83 GLU A CA 1
ATOM 630 C C . GLU A 1 83 ? 27.962 0.591 -33.978 1.00 47.22 83 GLU A C 1
ATOM 632 O O . GLU A 1 83 ? 27.241 0.371 -34.949 1.00 47.22 83 GLU A O 1
ATOM 637 N N . ILE A 1 84 ? 28.882 1.555 -34.005 1.00 53.53 84 ILE A N 1
ATOM 638 C CA . ILE A 1 84 ? 29.368 2.143 -35.251 1.00 53.53 84 ILE A CA 1
ATOM 639 C C . ILE A 1 84 ? 29.826 0.964 -36.127 1.00 53.53 84 ILE A C 1
ATOM 641 O O . ILE A 1 84 ? 30.749 0.248 -35.723 1.00 53.53 84 ILE A O 1
ATOM 645 N N . PRO A 1 85 ? 29.247 0.740 -37.322 1.00 49.12 85 PRO A N 1
ATOM 646 C CA . PRO A 1 85 ? 29.869 -0.153 -38.274 1.00 49.12 85 PRO A CA 1
ATOM 647 C C . PRO A 1 85 ? 31.227 0.466 -38.577 1.00 49.12 85 PRO A C 1
ATOM 649 O O . PRO A 1 85 ? 31.300 1.557 -39.145 1.00 49.12 85 PRO A O 1
ATOM 652 N N . THR A 1 86 ? 32.304 -0.199 -38.159 1.00 53.38 86 THR A N 1
ATOM 653 C CA . THR A 1 86 ? 33.656 0.089 -38.631 1.00 53.38 86 THR A CA 1
ATOM 654 C C . THR A 1 86 ? 33.635 -0.112 -40.140 1.00 53.38 86 THR A C 1
ATOM 656 O O . THR A 1 86 ? 33.923 -1.194 -40.649 1.00 53.38 86 THR A O 1
ATOM 659 N N . HIS A 1 87 ? 33.235 0.923 -40.873 1.00 53.31 87 HIS A N 1
ATOM 660 C CA . HIS A 1 87 ? 33.477 1.023 -42.292 1.00 53.31 87 HIS A CA 1
ATOM 661 C C . HIS A 1 87 ? 34.978 1.257 -42.423 1.00 53.31 87 HIS A C 1
ATOM 663 O O . HIS A 1 87 ? 35.469 2.382 -42.435 1.00 53.31 87 HIS A O 1
ATOM 669 N N . SER A 1 88 ? 35.724 0.155 -42.404 1.00 54.88 88 SER A N 1
ATOM 670 C CA . SER A 1 88 ? 37.097 0.114 -42.868 1.00 54.88 88 SER A CA 1
ATOM 671 C C . SER A 1 88 ? 37.060 0.402 -44.364 1.00 54.88 88 SER A C 1
ATOM 673 O O . SER A 1 88 ? 36.887 -0.511 -45.171 1.00 54.88 88 SER A O 1
ATOM 675 N N . ASP A 1 89 ? 37.135 1.678 -44.717 1.00 54.69 89 ASP A N 1
ATOM 676 C CA . ASP A 1 89 ? 37.388 2.132 -46.077 1.00 54.69 89 ASP A CA 1
ATOM 677 C C . ASP A 1 89 ? 38.803 1.660 -46.474 1.00 54.69 89 ASP A C 1
ATOM 679 O O . ASP A 1 89 ? 39.780 2.098 -45.853 1.00 54.69 89 ASP A O 1
ATOM 683 N N . PRO A 1 90 ? 38.983 0.714 -47.418 1.00 59.25 90 PRO A N 1
ATOM 684 C CA . PRO A 1 90 ? 40.305 0.270 -47.811 1.00 59.25 90 PRO A CA 1
ATOM 685 C C . PRO A 1 90 ? 40.710 1.045 -49.063 1.00 59.25 90 PRO A C 1
ATOM 687 O O . PRO A 1 90 ? 40.681 0.499 -50.163 1.00 59.25 90 PRO A O 1
ATOM 690 N N . ALA A 1 91 ? 41.066 2.321 -48.936 1.00 54.50 91 ALA A N 1
ATOM 691 C CA . ALA A 1 91 ? 41.477 3.079 -50.116 1.00 54.50 91 ALA A CA 1
ATOM 692 C C . ALA A 1 91 ? 42.414 4.251 -49.808 1.00 54.50 91 ALA A C 1
ATOM 694 O O . ALA A 1 91 ? 42.099 5.391 -50.111 1.00 54.50 91 ALA A O 1
ATOM 695 N N . PHE A 1 92 ? 43.609 3.980 -49.278 1.00 49.81 92 PHE A N 1
ATOM 696 C CA . PHE A 1 92 ? 44.759 4.857 -49.541 1.00 49.81 92 PHE A CA 1
ATOM 697 C C . PHE A 1 92 ? 46.072 4.070 -49.437 1.00 49.81 92 PHE A C 1
ATOM 699 O O . PHE A 1 92 ? 46.789 4.126 -48.441 1.00 49.81 92 PHE A O 1
ATOM 706 N N . MET A 1 93 ? 46.394 3.301 -50.480 1.00 55.81 93 MET A N 1
ATOM 707 C CA . MET A 1 93 ? 47.785 2.926 -50.740 1.00 55.81 93 MET A CA 1
ATOM 708 C C . MET A 1 93 ? 48.372 3.971 -51.693 1.00 55.81 93 MET A C 1
ATOM 710 O O . MET A 1 93 ? 47.898 4.056 -52.827 1.00 55.81 93 MET A O 1
ATOM 714 N N . PRO A 1 94 ? 49.364 4.782 -51.280 1.00 53.34 94 PRO A N 1
ATOM 715 C CA . PRO A 1 94 ? 50.091 5.613 -52.226 1.00 53.34 94 PRO A CA 1
ATOM 716 C C . PRO A 1 94 ? 50.859 4.688 -53.175 1.00 53.34 94 PRO A C 1
ATOM 718 O O . PRO A 1 94 ? 51.732 3.924 -52.759 1.00 53.34 94 PRO A O 1
ATOM 721 N N . SER A 1 95 ? 50.483 4.720 -54.451 1.00 57.91 95 SER A N 1
ATOM 722 C CA . SER A 1 95 ? 51.178 4.031 -55.529 1.00 57.91 95 SER A CA 1
ATOM 723 C C . SER A 1 95 ? 52.611 4.547 -55.625 1.00 57.91 95 SER A C 1
ATOM 725 O O . SER A 1 95 ? 52.853 5.741 -55.789 1.00 57.91 95 SER A O 1
ATOM 727 N N . TYR A 1 96 ? 53.556 3.627 -55.511 1.00 57.38 96 TYR A N 1
ATOM 728 C CA . TYR A 1 96 ? 54.964 3.822 -55.813 1.00 57.38 96 TYR A CA 1
ATOM 729 C C . TYR A 1 96 ? 55.119 4.085 -57.318 1.00 57.38 96 TYR A C 1
ATOM 731 O O . TYR A 1 96 ? 54.949 3.183 -58.132 1.00 57.38 96 TYR A O 1
ATOM 739 N N . GLU A 1 97 ? 55.472 5.310 -57.692 1.00 48.72 97 GLU A N 1
ATOM 740 C CA . GLU A 1 97 ? 56.172 5.571 -58.951 1.00 48.72 97 GLU A CA 1
ATOM 741 C C . GLU A 1 97 ? 57.645 5.820 -58.613 1.00 48.72 97 GLU A C 1
ATOM 743 O O . GLU A 1 97 ? 58.004 6.853 -58.048 1.00 48.72 97 GLU A O 1
ATOM 748 N N . SER A 1 98 ? 58.500 4.844 -58.922 1.00 52.75 98 SER A N 1
ATOM 749 C CA . SER A 1 98 ? 59.945 5.044 -59.062 1.00 52.75 98 SER A CA 1
ATOM 750 C C . SER A 1 98 ? 60.301 4.927 -60.549 1.00 52.75 98 SER A C 1
ATOM 752 O O . SER A 1 98 ? 59.897 3.926 -61.150 1.00 52.75 98 SER A O 1
ATOM 754 N N . PRO A 1 99 ? 61.028 5.889 -61.144 1.00 53.81 99 PRO A N 1
ATOM 755 C CA . PRO A 1 99 ? 61.652 5.697 -62.449 1.00 53.81 99 PRO A CA 1
ATOM 756 C C . PRO A 1 99 ? 62.746 4.622 -62.417 1.00 53.81 99 PRO A C 1
ATOM 758 O 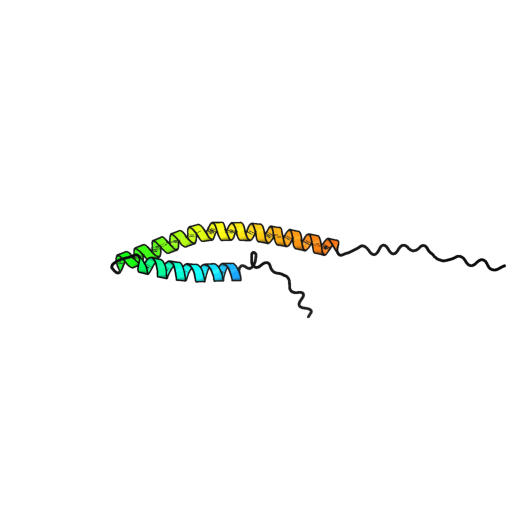O . PRO A 1 99 ? 63.378 4.445 -61.348 1.00 53.81 99 PRO A O 1
#

pLDDT: mean 71.67, std 16.24, range [38.09, 92.69]

Secondary structure (DSSP, 8-state):
---------TTT-HHHHHHHHHHHHHHHHHHHHHH-SHHHHHHHHHHHHHHHHHHHHHHHHHHHHHHHHHHHHHHHHHHHTT-----------------

Organism: NCBI:txid1705

=== Feature glossary ===
The record interleaves many kinds of information about one protein. Here is each kind framed as the question it answers.

Q: Are the domains correctly placed relative to each other?
A: Predicted aligned error is AlphaFold's pairwise confidence. Unlike pLDDT (per-residue), PAE is per-residue-pair and captures whether two parts of the structure are correctly placed relative to each other. Units are ångströms of expected positional error.

Q: Which residues are in helices, strands, or loops?
A: Eight-state secondary structure (DSSP): H is the canonical α-helix, G the tighter 3₁₀-helix, I the wider π-helix; E/B are β-structure, T and S are turns and bends, and '-' is everything else. DSSP derives these from the pattern of main-chain N–H···O=C hydrogen bonds, not from the sequence.

Q: What if only a Cα trace is available?
A: P-SEA three-state annotation labels each residue as helix, strand, or coil based purely on the geometry of the Cα trace. It serves as a fallback when the full backbone (and thus DSSP) is unavailable.

Q: What are the backbone torsion angles?
A: φ (phi) and ψ (psi) are the two rotatable backbone dihedrals per residue: φ is the C(i-1)–N–Cα–C torsion, ψ is the N–Cα–C–N(i+1) torsion, both in degrees on (−180°, 180°]. α-helical residues cluster near (−60°, −45°); β-strand residues near (−120°, +130°). A Ramachandran plot is simply a scatter of (φ, ψ) for every residue.

Q: What known structures does this most resemble?
A: Structural nearest neighbors (via Foldseek easy-search vs the PDB). Reported per hit: target PDB id, E-value, and alignment TM-score. A TM-score above ~0.5 is the conventional threshold for 'same fold'.

Q: What family and function is it annotated with?
A: Database cross-references. InterPro integrates a dozen domain/family signature databases into unified entries with residue-range hits. GO terms attach function/process/location labels with evidence codes. CATH codes position the fold in a four-level structural taxonomy. Organism is the NCBI-taxonomy species name.

Q: Which residues are buried vs exposed?
A: Solvent accessibility: the surface area of each residue that a 1.4 Å water probe can touch, in Å². When only backbone atoms are present the absolute values are lower than full-atom SASA (side chains contribute most of the area) and are flagged as backbone-only.

Q: What do the diagnostic plots show?
A: Three diagnostic plots accompany the record. The Cα contact map visualizes the tertiary structure as a 2D adjacency matrix (8 Å cutoff, sequence-local contacts suppressed). The Ramachandran plot shows the distribution of backbone (φ, ψ) torsions, with points in the α and β basins reflecting secondary structure content. The PAE plot shows AlphaFold's inter-residue confidence as a color matrix.

Q: What is the amino-acid chain?
A: The amino-acid sequence is the protein's primary structure: the linear order of residues from the N-terminus to the C-terminus, written in one-letter code. Everything else here — the 3D coordinates, the secondary structure, the domain annotations — is ultimately a consequence of this string.

Q: What do the rendered images show?
A: The six renders are orthographic views along the three Cartesian axes in both directions. Representation (cartoon, sticks, or surface) and color scheme (sequence-rainbow or by-chain) vary across proteins so the training set covers all the common visualization conventions.

Q: Where is each backbone atom in 3D?
A: The mmCIF table is the protein's shape written out atom by atom. For each backbone N, Cα, C, and carbonyl O, it records an (x, y, z) coordinate triple in Å plus the residue type, chain letter, and residue number.

Q: How mobile is each atom in the crystal?
A: For experimental (PDB) structures, the B-factor (temperature factor) quantifies the positional spread of each atom in the crystal — a combination of thermal vibration and static disorder — in units of Å². High B-factors mark flexible loops or poorly resolved regions; low B-factors mark the rigid, well-ordered core.

Q: How big and how compact is the whole molecule?
A: Three whole-structure scalars: the radius of gyration (RMS distance of Cα from centroid, in Å), the count of Cα–Cα contacts (pairs closer than 8 Å and separated by more than four residues in sequence — i.e. tertiary, not local, contacts), and the bounding-box dimensions. Together they distinguish compact globular folds from extended fibres or disordered chains.

Q: What does the local fold look like, residue by residue?
A: A 3Di character summarizes, for each residue, the relative orientation of the Cα frame of its nearest spatial neighbor. Because it encodes fold topology rather than chemistry, 3Di alignments detect remote structural similarity that sequence alignment misses.

Q: How confident is the AlphaFold model at each residue?
A: For AlphaFold models, the B-factor field carries pLDDT — the model's own estimate of local accuracy on a 0–100 scale. Regions with pLDDT<50 should be treated as essentially unmodeled; they often correspond to intrinsically disordered segments.